Protein AF-A0A6G3XBZ2-F1 (afdb_monomer_lite)

Sequence (129 aa):
TPLLDAPSIDDPAKKVRDTLRPGIIEMGQFDGDPVWIMYYAYTVYGVWYSQTALEKLDATYPETWDDMLALCAKAKKKGIAGWTYPGKHPYYLPFSLYPFIAKIGGVEVLDAIDNLEPKAWEHPAVKAA

Foldseek 3Di:
DCQQQAADPVGRVDGNVVPDDPCQLVVQDDPPNDRNDGPPDDDDDDDDDDPVLCVVLVHDDDPDPVSLVVSQVSLVVVVHHSDDDDPVDPVNVVSVLVVQLCVVPNVVLVVCVVVVPPCSCVPVSNVVD

InterPro domains:
  IPR006059 Bacterial-type extracellular solute-binding protein [PF01547] (10-92)

Organism: NCBI:txid2706086

pLDDT: mean 92.49, std 4.77, range [71.38, 98.06]

Radius of gyration: 20.95 Å; chains: 1; bounding box: 51×32×52 Å

Structure (mmCIF, N/CA/C/O backbone):
data_AF-A0A6G3XBZ2-F1
#
_entry.id   AF-A0A6G3XBZ2-F1
#
loop_
_atom_site.group_PDB
_atom_site.id
_atom_site.type_symbol
_atom_site.label_atom_id
_atom_site.label_alt_id
_atom_site.label_comp_id
_atom_site.label_asym_id
_atom_site.label_entity_id
_atom_site.label_seq_id
_atom_site.pdbx_PDB_ins_code
_atom_site.Cartn_x
_atom_site.Cartn_y
_atom_site.Cartn_z
_atom_site.occupancy
_atom_site.B_iso_or_equiv
_atom_site.auth_seq_id
_atom_site.auth_comp_id
_atom_site.auth_asym_id
_atom_site.auth_atom_id
_atom_site.pdbx_PDB_model_num
ATOM 1 N N . THR A 1 1 ? 19.372 -4.675 -22.119 1.00 80.44 1 THR A N 1
ATOM 2 C CA . THR A 1 1 ? 20.055 -3.381 -22.360 1.00 80.44 1 THR A CA 1
ATOM 3 C C . THR A 1 1 ? 21.470 -3.500 -21.826 1.00 80.44 1 THR A C 1
ATOM 5 O O . THR A 1 1 ? 21.663 -4.318 -20.932 1.00 80.44 1 THR A O 1
ATOM 8 N N . PRO A 1 2 ? 22.457 -2.722 -22.311 1.00 89.00 2 PRO A N 1
ATOM 9 C CA . PRO A 1 2 ? 23.846 -2.850 -21.856 1.00 89.00 2 PRO A CA 1
ATOM 10 C C . PRO A 1 2 ? 24.008 -2.855 -20.328 1.00 89.00 2 PRO A C 1
ATOM 12 O O . PRO A 1 2 ? 24.775 -3.655 -19.811 1.00 89.00 2 PRO A O 1
ATOM 15 N N . LEU A 1 3 ? 23.225 -2.041 -19.607 1.00 89.44 3 LEU A N 1
ATOM 16 C CA . LEU A 1 3 ? 23.193 -2.034 -18.139 1.00 89.44 3 LEU A CA 1
ATOM 17 C C . LEU A 1 3 ? 22.681 -3.357 -17.546 1.00 89.44 3 LEU A C 1
ATOM 19 O O . LEU A 1 3 ? 23.335 -3.941 -16.692 1.00 89.44 3 LEU A O 1
ATOM 23 N N . LEU A 1 4 ? 21.517 -3.837 -17.992 1.00 92.38 4 LEU A N 1
ATOM 24 C CA . LEU A 1 4 ? 20.900 -5.059 -17.461 1.00 92.38 4 LEU A CA 1
ATOM 25 C C . LEU A 1 4 ? 21.694 -6.330 -17.786 1.00 92.38 4 LEU A C 1
ATOM 27 O O . LEU A 1 4 ? 21.559 -7.332 -17.088 1.00 92.38 4 LEU A O 1
ATOM 31 N N . ASP A 1 5 ? 22.474 -6.305 -18.865 1.00 94.25 5 ASP A N 1
ATOM 32 C CA . ASP A 1 5 ? 23.328 -7.412 -19.303 1.00 94.25 5 ASP A CA 1
ATOM 33 C C . ASP A 1 5 ? 24.754 -7.347 -18.743 1.00 94.25 5 ASP A C 1
ATOM 35 O O . ASP A 1 5 ? 25.511 -8.302 -18.924 1.00 94.25 5 ASP A O 1
ATOM 39 N N . ALA A 1 6 ? 25.117 -6.254 -18.065 1.00 95.56 6 ALA A N 1
ATOM 40 C CA . ALA A 1 6 ? 26.423 -6.099 -17.443 1.00 95.56 6 ALA A CA 1
ATOM 41 C C . ALA A 1 6 ? 26.595 -7.060 -16.251 1.00 95.56 6 ALA A C 1
ATOM 43 O O . ALA A 1 6 ? 25.606 -7.390 -15.587 1.00 95.56 6 ALA A O 1
ATOM 44 N N . PRO A 1 7 ? 27.835 -7.477 -15.943 1.00 97.31 7 PRO A N 1
ATOM 45 C CA . PRO A 1 7 ? 28.149 -8.168 -14.697 1.00 97.31 7 PRO A CA 1
ATOM 46 C C . PRO A 1 7 ? 27.740 -7.346 -13.468 1.00 97.31 7 PRO A C 1
ATOM 48 O O . PRO A 1 7 ? 27.901 -6.124 -13.454 1.00 97.31 7 PRO A O 1
ATOM 51 N N . SER A 1 8 ? 27.241 -8.011 -12.428 1.00 95.00 8 SER A N 1
ATOM 52 C CA . SER A 1 8 ? 27.027 -7.391 -11.120 1.00 95.00 8 SER A CA 1
ATOM 53 C C . SER A 1 8 ? 28.366 -7.048 -10.460 1.00 95.00 8 SER A C 1
ATOM 55 O O . SER A 1 8 ? 29.369 -7.734 -10.666 1.00 95.00 8 SER A O 1
ATOM 57 N N . ILE A 1 9 ? 28.379 -5.987 -9.649 1.00 93.50 9 ILE A N 1
ATOM 58 C CA . ILE A 1 9 ? 29.579 -5.533 -8.933 1.00 93.50 9 ILE A CA 1
ATOM 59 C C . ILE A 1 9 ? 30.006 -6.513 -7.830 1.00 93.50 9 ILE A C 1
ATOM 61 O O . ILE A 1 9 ? 31.200 -6.737 -7.650 1.00 93.50 9 ILE A O 1
ATOM 65 N N . ASP A 1 10 ? 29.040 -7.119 -7.132 1.00 93.56 10 ASP A N 1
ATOM 66 C CA . ASP A 1 10 ? 29.297 -8.015 -5.996 1.00 93.56 10 ASP A CA 1
ATOM 67 C C . ASP A 1 10 ? 29.606 -9.454 -6.442 1.00 93.56 10 ASP A C 1
ATOM 69 O O . ASP A 1 10 ? 30.346 -10.175 -5.775 1.00 93.56 10 ASP A O 1
ATOM 73 N N . ASP A 1 11 ? 29.043 -9.875 -7.579 1.00 95.75 11 ASP A N 1
ATOM 74 C CA . ASP A 1 11 ? 29.245 -11.198 -8.179 1.00 95.75 11 ASP A CA 1
ATOM 75 C C . ASP A 1 11 ? 29.323 -11.070 -9.712 1.00 95.75 11 ASP A C 1
ATOM 77 O O . ASP A 1 11 ? 28.290 -11.108 -10.391 1.00 95.75 11 ASP A O 1
ATOM 81 N N . PRO A 1 12 ? 30.537 -10.935 -10.284 1.00 95.62 12 PRO A N 1
ATOM 82 C CA . PRO A 1 12 ? 30.723 -10.761 -11.724 1.00 95.62 12 PRO A CA 1
ATOM 83 C C . PRO A 1 12 ? 30.265 -11.947 -12.586 1.00 95.62 12 PRO A C 1
ATOM 85 O O . PRO A 1 12 ? 30.219 -11.821 -13.809 1.00 95.62 12 PRO A O 1
ATOM 88 N N . ALA A 1 13 ? 29.939 -13.102 -11.989 1.00 97.00 13 ALA A N 1
ATOM 89 C CA . ALA A 1 13 ? 29.370 -14.236 -12.718 1.00 97.00 13 ALA A CA 1
ATOM 90 C C . ALA A 1 13 ? 27.860 -14.081 -12.977 1.00 97.00 13 ALA A C 1
ATOM 92 O O . ALA A 1 13 ? 27.302 -14.819 -13.791 1.00 97.00 13 ALA A O 1
ATOM 93 N N . LYS A 1 14 ? 27.193 -13.127 -12.313 1.00 97.38 14 LYS A N 1
ATOM 94 C CA . LYS A 1 14 ? 25.771 -12.814 -12.503 1.00 97.38 14 LYS A CA 1
ATOM 95 C C . LYS A 1 14 ? 25.599 -11.518 -13.272 1.00 97.38 14 LYS A C 1
ATOM 97 O O . LYS A 1 14 ? 26.386 -10.588 -13.113 1.00 97.38 14 LYS A O 1
ATOM 102 N N . LYS A 1 15 ? 24.533 -11.420 -14.066 1.00 96.69 15 LYS A N 1
ATOM 103 C CA . LYS A 1 15 ? 24.148 -10.150 -14.687 1.00 96.69 15 LYS A CA 1
ATOM 104 C C . LYS A 1 15 ? 23.341 -9.309 -13.707 1.00 96.69 15 LYS A C 1
ATOM 106 O O . LYS A 1 15 ? 22.644 -9.857 -12.857 1.00 96.69 15 LYS A O 1
ATOM 111 N N . VAL A 1 16 ? 23.349 -7.988 -13.886 1.00 94.31 16 VAL A N 1
ATOM 112 C CA . VAL A 1 16 ? 22.526 -7.057 -13.091 1.00 94.31 16 VAL A CA 1
ATOM 113 C C . VAL A 1 16 ? 21.056 -7.481 -13.072 1.00 94.31 16 VAL A C 1
ATOM 115 O O . VAL A 1 16 ? 20.443 -7.504 -12.012 1.00 94.31 16 VAL A O 1
ATOM 118 N N . ARG A 1 17 ? 20.480 -7.880 -14.214 1.00 93.00 17 ARG A N 1
ATOM 119 C CA . ARG A 1 17 ? 19.074 -8.322 -14.276 1.00 93.00 17 ARG A CA 1
ATOM 120 C C . ARG A 1 17 ? 18.748 -9.508 -13.363 1.00 93.00 17 ARG A C 1
ATOM 122 O O . ARG A 1 17 ? 17.638 -9.577 -12.849 1.00 93.00 17 ARG A O 1
ATOM 129 N N . ASP A 1 18 ? 19.706 -10.406 -13.143 1.00 94.12 18 ASP A N 1
ATOM 130 C CA . ASP A 1 18 ? 19.503 -11.640 -12.376 1.00 94.12 18 ASP A CA 1
ATOM 131 C C . ASP A 1 18 ? 19.551 -11.382 -10.862 1.00 94.12 18 ASP A C 1
ATOM 133 O O . ASP A 1 18 ? 19.211 -12.255 -10.063 1.00 94.12 18 ASP A O 1
ATOM 137 N N . THR A 1 19 ? 19.990 -10.188 -10.449 1.00 92.81 19 THR A N 1
ATOM 138 C CA . THR A 1 19 ? 20.047 -9.782 -9.041 1.00 92.81 19 THR A CA 1
ATOM 139 C C . THR A 1 19 ? 18.828 -8.971 -8.605 1.00 92.81 19 THR A C 1
ATOM 141 O O . THR A 1 19 ? 18.693 -8.664 -7.422 1.00 92.81 19 THR A O 1
ATOM 144 N N . LEU A 1 20 ? 17.953 -8.583 -9.538 1.00 90.62 20 LEU A N 1
ATOM 145 C CA . LEU A 1 20 ? 16.778 -7.764 -9.247 1.00 90.62 20 LEU A CA 1
ATOM 146 C C . LEU A 1 20 ? 15.611 -8.626 -8.761 1.00 90.62 20 LEU A C 1
ATOM 148 O O . LEU A 1 20 ? 15.482 -9.801 -9.102 1.00 90.62 20 LEU A O 1
ATOM 152 N N . ARG A 1 21 ? 14.721 -8.023 -7.965 1.00 90.38 21 ARG A N 1
ATOM 153 C CA . ARG A 1 21 ? 13.454 -8.676 -7.612 1.00 90.38 21 ARG A CA 1
ATOM 154 C C . ARG A 1 21 ? 12.583 -8.816 -8.872 1.00 90.38 21 ARG A C 1
ATOM 156 O O . ARG A 1 21 ? 12.639 -7.932 -9.730 1.00 90.38 21 ARG A O 1
ATOM 163 N N . PRO A 1 22 ? 11.751 -9.870 -8.966 1.00 89.75 22 PRO A N 1
ATOM 164 C CA . PRO A 1 22 ? 10.799 -10.010 -10.067 1.00 89.75 22 PRO A CA 1
ATOM 165 C C . PRO A 1 22 ? 9.934 -8.753 -10.234 1.00 89.75 22 PRO A C 1
ATOM 167 O O . PRO A 1 22 ? 9.504 -8.174 -9.233 1.00 89.75 22 PRO A O 1
ATOM 170 N N . GLY A 1 23 ? 9.689 -8.335 -11.477 1.00 88.75 23 GLY A N 1
ATOM 171 C CA . GLY A 1 23 ? 8.856 -7.174 -11.804 1.00 88.75 23 GLY A CA 1
ATOM 172 C C . GLY A 1 23 ? 9.601 -5.836 -11.877 1.00 88.75 23 GLY A C 1
ATOM 173 O O . GLY A 1 23 ? 9.062 -4.877 -12.417 1.00 88.75 23 GLY A O 1
ATOM 174 N N . ILE A 1 24 ? 10.828 -5.718 -11.348 1.00 91.06 24 ILE A N 1
ATOM 175 C CA . ILE A 1 24 ? 11.545 -4.424 -11.316 1.00 91.06 24 ILE A CA 1
ATOM 176 C C . ILE A 1 24 ? 11.886 -3.914 -12.719 1.00 91.06 24 ILE A C 1
ATOM 178 O O . ILE A 1 24 ? 11.854 -2.707 -12.955 1.00 91.06 24 ILE A O 1
ATOM 182 N N . ILE A 1 25 ? 12.226 -4.821 -13.637 1.00 92.44 25 ILE A N 1
ATOM 183 C CA . ILE A 1 25 ? 12.565 -4.462 -15.016 1.00 92.44 25 ILE A CA 1
ATOM 184 C C . ILE A 1 25 ? 11.311 -3.963 -15.723 1.00 92.44 25 ILE A C 1
ATOM 186 O O . ILE A 1 25 ? 11.336 -2.882 -16.300 1.00 92.44 25 ILE A O 1
ATOM 190 N N . GLU A 1 26 ? 10.225 -4.721 -15.609 1.00 92.00 26 GLU A N 1
ATOM 191 C CA . GLU A 1 26 ? 8.929 -4.463 -16.226 1.00 92.00 26 GLU A CA 1
ATOM 192 C C . GLU A 1 26 ? 8.339 -3.130 -15.752 1.00 92.00 26 GLU A C 1
ATOM 194 O O . GLU A 1 26 ? 7.877 -2.336 -16.561 1.00 92.00 26 GLU A O 1
ATOM 199 N N . MET A 1 27 ? 8.446 -2.817 -14.457 1.00 91.19 27 MET A N 1
ATOM 200 C CA . MET A 1 27 ? 8.004 -1.527 -13.908 1.00 91.19 27 MET A CA 1
ATOM 201 C C . MET A 1 27 ? 8.761 -0.330 -14.497 1.00 91.19 27 MET A C 1
ATOM 203 O O . MET A 1 27 ? 8.232 0.776 -14.546 1.00 91.19 27 MET A O 1
ATOM 207 N N . GLY A 1 28 ? 10.019 -0.528 -14.896 1.00 92.19 28 GLY A N 1
ATOM 208 C CA . GLY A 1 28 ? 10.866 0.504 -15.488 1.00 92.19 28 GLY A CA 1
ATOM 209 C C . GLY A 1 28 ? 10.714 0.662 -16.999 1.00 92.19 28 GLY A C 1
ATOM 210 O O . GLY A 1 28 ? 11.378 1.537 -17.568 1.00 92.19 28 GLY A O 1
ATOM 211 N N . GLN A 1 29 ? 9.910 -0.188 -17.643 1.00 93.00 29 GLN A N 1
ATOM 212 C CA . GLN A 1 29 ? 9.693 -0.187 -19.085 1.00 93.00 29 GLN A CA 1
ATOM 213 C C . GLN A 1 29 ? 8.609 0.812 -19.481 1.00 93.00 29 GLN A C 1
ATOM 215 O O . GLN A 1 29 ? 7.494 0.779 -18.971 1.00 93.00 29 GLN A O 1
ATOM 220 N N . PHE A 1 30 ? 8.944 1.690 -20.425 1.00 91.19 30 PHE A N 1
ATOM 221 C CA . PHE A 1 30 ? 8.001 2.642 -21.012 1.00 91.19 30 PHE A CA 1
ATOM 222 C C . PHE A 1 30 ? 8.211 2.677 -22.527 1.00 91.19 30 PHE A C 1
ATOM 224 O O . PHE A 1 30 ? 9.351 2.638 -22.998 1.00 91.19 30 PHE A O 1
ATOM 231 N N . ASP A 1 31 ? 7.110 2.747 -23.279 1.00 89.81 31 ASP A N 1
ATOM 232 C CA . ASP A 1 31 ? 7.090 2.694 -24.748 1.00 89.81 31 ASP A CA 1
ATOM 233 C C . ASP A 1 31 ? 7.718 1.410 -25.338 1.00 89.81 31 ASP A C 1
ATOM 235 O O . ASP A 1 31 ? 8.436 1.438 -26.340 1.00 89.81 31 ASP A O 1
ATOM 239 N N . GLY A 1 32 ? 7.425 0.261 -24.716 1.00 89.69 32 GLY A N 1
ATOM 240 C CA . GLY A 1 32 ? 7.886 -1.067 -25.133 1.00 89.69 32 GLY A CA 1
ATOM 241 C C . GLY A 1 32 ? 9.022 -1.600 -24.258 1.00 89.69 32 GLY A C 1
ATOM 242 O O . GLY A 1 32 ? 9.022 -1.421 -23.047 1.00 89.69 32 GLY A O 1
ATOM 243 N N . ASP A 1 33 ? 9.997 -2.267 -24.873 1.00 88.94 33 ASP A N 1
ATOM 244 C CA . ASP A 1 33 ? 11.091 -2.943 -24.161 1.00 88.94 33 ASP A CA 1
ATOM 245 C C . ASP A 1 33 ? 12.126 -2.048 -23.436 1.00 88.94 33 ASP A C 1
ATOM 247 O O . ASP A 1 33 ? 12.788 -2.558 -22.518 1.00 88.94 33 ASP A O 1
ATOM 251 N N . PRO A 1 34 ? 12.374 -0.773 -23.817 1.00 90.62 34 PRO A N 1
ATOM 252 C CA . PRO A 1 34 ? 13.390 0.039 -23.153 1.00 90.62 34 PRO A CA 1
ATOM 253 C C . PRO A 1 34 ? 13.082 0.304 -21.675 1.00 90.62 34 PRO A C 1
ATOM 255 O O . PRO A 1 34 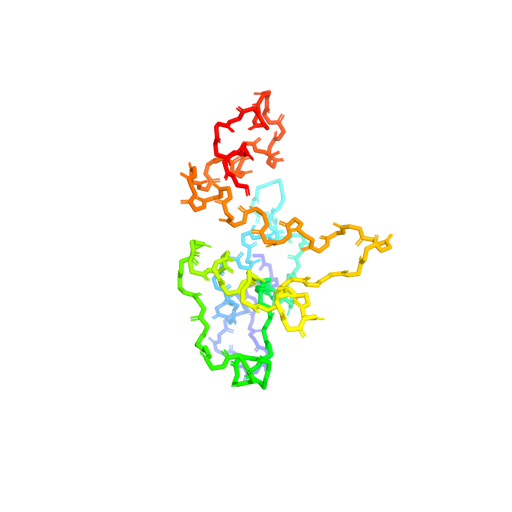? 12.009 0.780 -21.319 1.00 90.62 34 PRO A O 1
ATOM 258 N N . VAL A 1 35 ? 14.074 0.060 -20.814 1.00 92.31 35 VAL A N 1
ATOM 259 C CA . VAL A 1 35 ? 14.015 0.397 -19.384 1.00 92.31 35 VAL A CA 1
ATOM 260 C C . VAL A 1 35 ? 14.565 1.800 -19.175 1.00 92.31 35 VAL A C 1
ATOM 262 O O . VAL A 1 35 ? 15.767 2.020 -19.337 1.00 92.31 35 VAL A O 1
ATOM 265 N N . TRP A 1 36 ? 13.698 2.731 -18.789 1.00 92.38 36 TRP A N 1
ATOM 266 C CA . TRP A 1 36 ? 14.049 4.135 -18.558 1.00 92.38 36 TRP A CA 1
ATOM 267 C C . TRP A 1 36 ? 14.263 4.465 -17.083 1.00 92.38 36 TRP A C 1
ATOM 269 O O . TRP A 1 36 ? 14.980 5.412 -16.761 1.00 92.38 36 TRP A O 1
ATOM 279 N N . ILE A 1 37 ? 13.660 3.681 -16.186 1.00 91.19 37 ILE A N 1
ATOM 280 C CA . ILE A 1 37 ? 13.700 3.911 -14.741 1.00 91.19 37 ILE A CA 1
ATOM 281 C C . ILE A 1 37 ? 14.196 2.650 -14.038 1.00 91.19 37 ILE A C 1
ATOM 283 O O . ILE A 1 37 ? 13.675 1.561 -14.250 1.00 91.19 37 ILE A O 1
ATOM 287 N N . MET A 1 38 ? 15.196 2.802 -13.167 1.00 89.00 38 MET A N 1
ATOM 288 C CA . MET A 1 38 ? 15.656 1.730 -12.283 1.00 89.00 38 MET A CA 1
ATOM 289 C C . MET A 1 38 ? 15.070 1.931 -10.885 1.00 89.00 38 MET A C 1
ATOM 291 O O . MET A 1 38 ? 15.534 2.780 -10.119 1.00 89.00 38 MET A O 1
ATOM 295 N N . TYR A 1 39 ? 14.061 1.136 -10.537 1.00 87.00 39 TYR A N 1
ATOM 296 C CA . TYR A 1 39 ? 13.473 1.150 -9.200 1.00 87.00 39 TYR A CA 1
ATOM 297 C C . TYR A 1 39 ? 14.396 0.437 -8.209 1.00 87.00 39 TYR A C 1
ATOM 299 O O . TYR A 1 39 ? 14.442 -0.787 -8.13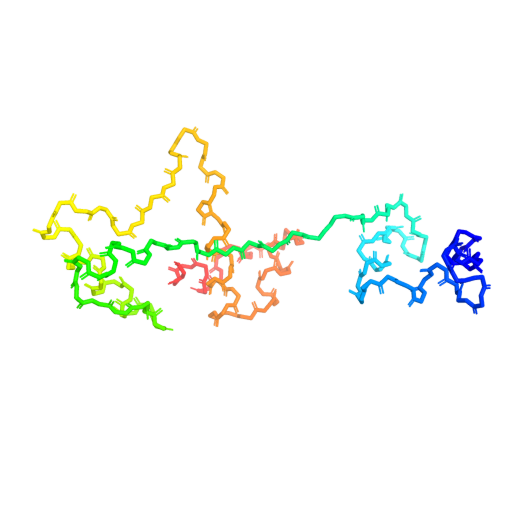5 1.00 87.00 39 TYR A O 1
ATOM 307 N N . TYR A 1 40 ? 15.142 1.221 -7.433 1.00 83.50 40 TYR A N 1
ATOM 308 C CA . TYR A 1 40 ? 16.059 0.714 -6.405 1.00 83.50 40 TYR A CA 1
ATOM 309 C C . TYR A 1 40 ? 15.402 0.577 -5.021 1.00 83.50 40 TYR A C 1
ATOM 311 O O . TYR A 1 40 ? 15.966 -0.045 -4.123 1.00 83.50 40 TYR A O 1
ATOM 319 N N . ALA A 1 41 ? 14.214 1.160 -4.839 1.00 87.75 41 ALA A N 1
ATOM 320 C CA . ALA A 1 41 ? 13.418 1.061 -3.624 1.00 87.75 41 ALA A CA 1
ATOM 321 C C . ALA A 1 41 ? 12.117 0.305 -3.907 1.00 87.75 41 ALA A C 1
ATOM 323 O O . ALA A 1 41 ? 11.455 0.545 -4.916 1.00 87.75 41 ALA A O 1
ATOM 324 N N . TYR A 1 42 ? 11.746 -0.582 -2.986 1.00 84.00 42 TYR A N 1
ATOM 325 C CA . TYR A 1 42 ? 10.500 -1.337 -3.033 1.00 84.00 42 TYR A CA 1
ATOM 326 C C . TYR A 1 42 ? 9.674 -1.023 -1.787 1.00 84.00 42 TYR A C 1
ATOM 328 O O . TYR A 1 42 ? 10.087 -1.342 -0.671 1.00 84.00 42 TYR A O 1
ATOM 336 N N . THR A 1 43 ? 8.511 -0.406 -1.984 1.00 86.25 43 THR A N 1
ATOM 337 C CA . THR A 1 43 ? 7.623 0.028 -0.901 1.00 86.25 43 THR A CA 1
ATOM 338 C C . THR A 1 43 ? 6.370 -0.833 -0.887 1.00 86.25 43 THR A C 1
ATOM 340 O O . THR A 1 43 ? 5.699 -0.971 -1.905 1.00 86.25 43 THR A O 1
ATOM 343 N N . VAL A 1 44 ? 6.032 -1.373 0.284 1.00 84.94 44 VAL A N 1
ATOM 344 C CA . VAL A 1 44 ? 4.749 -2.040 0.534 1.00 84.94 44 VAL A CA 1
ATOM 345 C C . VAL A 1 44 ? 3.940 -1.168 1.477 1.00 84.94 44 VAL A C 1
ATOM 347 O O . VAL A 1 44 ? 4.437 -0.759 2.529 1.00 84.94 44 VAL A O 1
ATOM 350 N N . TYR A 1 45 ? 2.696 -0.892 1.104 1.00 85.06 45 TYR A N 1
ATOM 351 C CA . TYR A 1 45 ? 1.742 -0.209 1.968 1.00 85.06 45 TYR A CA 1
ATOM 352 C C . TYR A 1 45 ? 0.915 -1.229 2.746 1.00 85.06 45 TYR A C 1
ATOM 354 O O . TYR A 1 45 ? 0.572 -2.294 2.238 1.00 85.06 45 TYR A O 1
ATOM 362 N N . GLY A 1 46 ? 0.596 -0.899 3.993 1.00 84.56 46 GLY A N 1
ATOM 363 C CA . GLY A 1 46 ? -0.189 -1.756 4.867 1.00 84.56 46 GLY A CA 1
ATOM 364 C C . GLY A 1 46 ? -0.729 -0.995 6.068 1.00 84.56 46 GLY A C 1
ATOM 365 O O . GLY A 1 46 ? -0.370 0.161 6.314 1.00 84.56 46 GLY A O 1
ATOM 366 N N . VAL A 1 47 ? -1.603 -1.663 6.816 1.00 87.56 47 VAL A N 1
ATOM 367 C CA . VAL A 1 47 ? -2.200 -1.121 8.037 1.00 87.56 47 VAL A CA 1
ATOM 368 C C . VAL A 1 47 ? -1.280 -1.427 9.211 1.00 87.56 47 VAL A C 1
ATOM 370 O O . VAL A 1 47 ? -1.084 -2.584 9.579 1.00 87.56 47 VAL A O 1
ATOM 373 N N . TRP A 1 48 ? -0.731 -0.381 9.819 1.00 90.44 48 TRP A N 1
ATOM 374 C CA . TRP A 1 48 ? 0.034 -0.499 11.056 1.00 90.44 48 TRP A CA 1
ATOM 375 C C . TRP A 1 48 ? -0.907 -0.519 12.260 1.00 90.44 48 TRP A C 1
ATOM 377 O O . TRP A 1 48 ? -1.892 0.217 12.296 1.00 90.44 48 TRP A O 1
ATOM 387 N N . TYR A 1 49 ? -0.591 -1.332 13.268 1.00 93.62 49 TYR A N 1
ATOM 388 C CA . TYR A 1 49 ? -1.376 -1.421 14.499 1.00 93.62 49 TYR A CA 1
ATOM 389 C C . TYR A 1 49 ? -0.486 -1.345 15.743 1.00 93.62 49 TYR A C 1
ATOM 391 O O . TYR A 1 49 ? 0.709 -1.631 15.702 1.00 93.62 49 TYR A O 1
ATOM 399 N N . SER A 1 50 ? -1.080 -0.952 16.873 1.00 95.75 50 SER A N 1
ATOM 400 C CA . SER A 1 50 ? -0.405 -0.930 18.172 1.00 95.75 50 SER A CA 1
ATOM 401 C C . SER A 1 50 ? -0.773 -2.176 18.970 1.00 95.75 50 SER A C 1
ATOM 403 O O . SER A 1 50 ? -1.901 -2.294 19.449 1.00 95.75 50 SER A O 1
ATOM 405 N N . GLN A 1 51 ? 0.190 -3.078 19.163 1.00 96.94 51 GLN A N 1
ATOM 406 C CA . GLN A 1 51 ? 0.000 -4.273 19.988 1.00 96.94 51 GLN A CA 1
ATOM 407 C C . GLN A 1 51 ? -0.427 -3.914 21.423 1.00 96.94 51 GLN A C 1
ATOM 409 O O . GLN A 1 51 ? -1.403 -4.455 21.932 1.00 96.94 51 GLN A O 1
ATOM 414 N N . THR A 1 52 ? 0.193 -2.901 22.031 1.00 96.31 52 THR A N 1
ATOM 415 C CA . THR A 1 52 ? -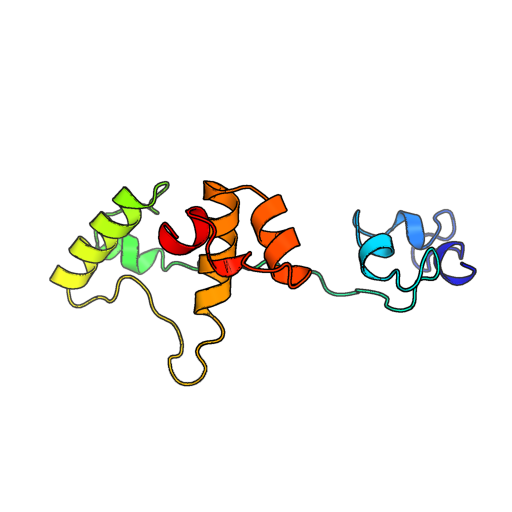0.198 -2.407 23.362 1.00 96.31 52 THR A CA 1
ATOM 416 C C . THR A 1 52 ? -1.639 -1.885 23.413 1.00 96.31 52 THR A C 1
ATOM 418 O O . THR A 1 52 ? -2.305 -1.996 24.443 1.00 96.31 52 THR A O 1
ATOM 421 N N . ALA A 1 53 ? -2.149 -1.280 22.333 1.00 95.44 53 ALA A N 1
ATOM 422 C CA . ALA A 1 53 ? -3.545 -0.842 22.285 1.00 95.44 53 ALA A CA 1
ATOM 423 C C . ALA A 1 53 ? -4.509 -2.035 22.229 1.00 95.44 53 ALA A C 1
ATOM 425 O O . ALA A 1 53 ? -5.530 -2.015 22.917 1.00 95.44 53 ALA A O 1
ATOM 426 N N . LEU A 1 54 ? -4.164 -3.077 21.465 1.00 97.00 54 LEU A N 1
ATOM 427 C CA . LEU A 1 54 ? -4.931 -4.323 21.401 1.00 97.00 54 LEU A CA 1
ATOM 428 C C . LEU A 1 54 ? -4.968 -5.035 22.760 1.00 97.00 54 LEU A C 1
ATOM 430 O O . LEU A 1 54 ? -6.045 -5.396 23.225 1.00 97.00 54 LEU A O 1
ATOM 434 N N . GLU A 1 55 ? -3.834 -5.121 23.458 1.00 96.06 55 GLU A N 1
ATOM 435 C CA . GLU A 1 55 ? -3.744 -5.689 24.812 1.00 96.06 55 GLU A CA 1
ATOM 436 C C . GLU A 1 55 ? -4.627 -4.930 25.816 1.00 96.06 55 GLU A C 1
ATOM 438 O O . GLU A 1 55 ? -5.405 -5.533 26.552 1.00 96.06 55 GLU A O 1
ATOM 443 N N . LYS A 1 56 ? -4.606 -3.588 25.803 1.00 94.56 56 LYS A N 1
ATOM 444 C CA . LYS A 1 56 ? -5.504 -2.753 26.636 1.00 94.56 56 LYS A CA 1
ATOM 445 C C . LYS A 1 56 ? -6.983 -2.952 26.307 1.00 94.56 56 LYS A C 1
ATOM 447 O O . LYS A 1 56 ? -7.865 -2.646 27.123 1.00 94.56 56 LYS A O 1
ATOM 452 N N . LEU A 1 57 ? -7.272 -3.396 25.091 1.00 96.00 57 LEU A N 1
ATOM 453 C CA . LEU A 1 57 ? -8.608 -3.727 24.636 1.00 96.00 57 LEU A CA 1
ATOM 454 C C . LEU A 1 57 ? -8.951 -5.193 24.860 1.00 96.00 57 LEU A C 1
ATOM 456 O O . LEU A 1 57 ? -10.111 -5.506 24.636 1.00 96.00 57 LEU A O 1
ATOM 460 N N . ASP A 1 58 ? -8.042 -6.041 25.345 1.00 95.94 58 ASP A N 1
ATOM 461 C CA . ASP A 1 58 ? -8.236 -7.493 25.424 1.00 95.94 58 ASP A CA 1
ATOM 462 C C . ASP A 1 58 ? -8.727 -8.039 24.071 1.00 95.94 58 ASP A C 1
ATOM 464 O O . ASP A 1 58 ? -9.873 -8.469 23.913 1.00 95.94 58 ASP A O 1
ATOM 468 N N . ALA A 1 59 ? -7.922 -7.814 23.032 1.00 96.44 59 ALA A N 1
ATOM 469 C CA . ALA A 1 59 ? -8.231 -8.161 21.651 1.00 96.44 59 ALA A CA 1
ATOM 470 C C . ALA A 1 59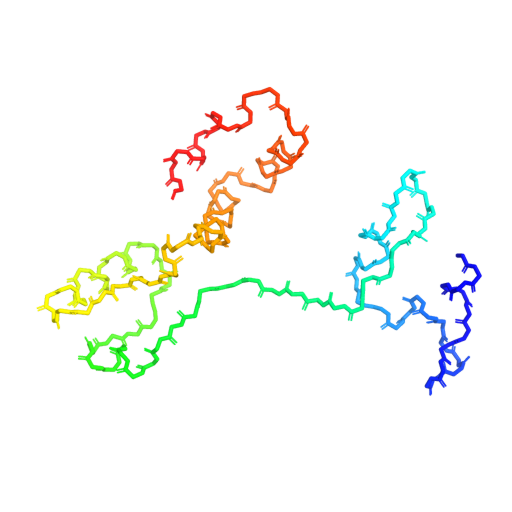 ? -6.968 -8.605 20.901 1.00 96.44 59 ALA A C 1
ATOM 472 O O . ALA A 1 59 ? -5.855 -8.219 21.253 1.00 96.44 59 ALA A O 1
ATOM 473 N N . THR A 1 60 ? -7.156 -9.377 19.836 1.00 96.44 60 THR A N 1
ATOM 474 C CA . THR A 1 60 ? -6.122 -9.701 18.845 1.00 96.44 60 THR A CA 1
ATOM 475 C C . THR A 1 60 ? -6.306 -8.843 17.595 1.00 96.44 60 THR A C 1
ATOM 477 O O . THR A 1 60 ? -7.299 -8.122 17.461 1.00 96.44 60 THR A O 1
ATOM 480 N N . TYR A 1 61 ? -5.336 -8.887 16.679 1.00 95.25 61 TYR A N 1
ATOM 481 C CA . TYR A 1 61 ? -5.495 -8.228 15.386 1.00 95.25 61 TYR A CA 1
ATOM 482 C C . TYR A 1 61 ? -6.670 -8.869 14.619 1.00 95.25 61 TYR A C 1
ATOM 484 O O . TYR A 1 61 ? -6.745 -10.098 14.576 1.00 95.25 61 TYR A O 1
ATOM 492 N N . PRO A 1 62 ? -7.599 -8.076 14.059 1.00 95.25 62 PRO A N 1
ATOM 493 C CA . PRO A 1 62 ? -8.760 -8.598 13.349 1.00 95.25 62 PRO A CA 1
ATOM 494 C C . PRO A 1 62 ? -8.368 -9.125 11.964 1.00 95.25 62 PRO A C 1
ATOM 496 O O . PRO A 1 62 ? -7.648 -8.459 11.221 1.00 95.25 62 PRO A O 1
ATOM 499 N N . GLU A 1 63 ? -8.879 -10.298 11.593 1.00 93.00 63 GLU A N 1
ATOM 500 C CA . GLU A 1 63 ? -8.584 -10.934 10.297 1.00 93.00 63 GLU A CA 1
ATOM 501 C C . GLU A 1 63 ? -9.647 -10.633 9.229 1.00 93.00 63 GLU A C 1
ATOM 503 O O . GLU A 1 63 ? -9.414 -10.809 8.029 1.00 93.00 63 GLU A O 1
ATOM 508 N N . THR A 1 64 ? -10.808 -10.129 9.654 1.00 92.06 64 THR A N 1
ATOM 509 C CA . THR A 1 64 ? -11.920 -9.744 8.782 1.00 92.06 64 THR A CA 1
ATOM 510 C C . THR A 1 64 ? -12.313 -8.281 8.980 1.00 92.06 64 THR A C 1
ATOM 512 O O . THR A 1 64 ? -11.954 -7.637 9.970 1.00 92.06 64 THR A O 1
ATOM 515 N N . TRP A 1 65 ? -13.062 -7.733 8.020 1.00 90.12 65 TRP A N 1
ATOM 516 C CA . TRP A 1 65 ? -13.560 -6.362 8.125 1.00 90.12 65 TRP A CA 1
ATOM 517 C C . TRP A 1 65 ? -14.597 -6.208 9.242 1.00 90.12 65 TRP A C 1
ATOM 519 O O . TRP A 1 65 ? -14.544 -5.236 9.992 1.00 90.12 65 TRP A O 1
ATOM 529 N N . ASP A 1 66 ? -15.474 -7.195 9.422 1.00 94.12 66 ASP A N 1
ATOM 530 C CA . ASP A 1 66 ? -16.463 -7.184 10.503 1.00 94.12 66 ASP A CA 1
ATOM 531 C C . ASP A 1 66 ? -15.786 -7.204 11.882 1.00 94.12 66 ASP A C 1
ATOM 533 O O . ASP A 1 66 ? -16.152 -6.421 12.764 1.00 94.12 66 ASP A O 1
ATOM 537 N N . ASP A 1 67 ? -14.727 -8.005 12.046 1.00 96.12 67 ASP A N 1
ATOM 538 C CA . ASP A 1 67 ? -13.920 -8.014 13.273 1.00 96.12 67 ASP A CA 1
ATOM 539 C C . ASP A 1 67 ? -13.214 -6.672 13.493 1.00 96.12 67 ASP A C 1
ATOM 541 O O . ASP A 1 67 ? -13.146 -6.174 14.621 1.00 96.12 67 ASP A O 1
ATOM 545 N N . MET A 1 68 ? -12.725 -6.042 12.419 1.00 94.81 68 MET A N 1
ATOM 546 C CA . MET A 1 68 ? -12.121 -4.710 12.479 1.00 94.81 68 MET A CA 1
ATOM 547 C C . MET A 1 68 ? -13.138 -3.661 12.946 1.00 94.81 68 MET A C 1
ATOM 549 O O . MET A 1 68 ? -12.826 -2.844 13.818 1.00 94.81 68 MET A O 1
ATOM 553 N N . LEU A 1 69 ? -14.370 -3.693 12.433 1.00 95.19 69 LEU A N 1
ATOM 554 C CA .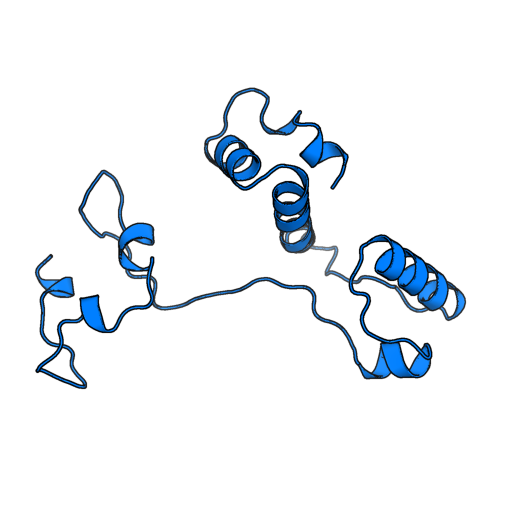 LEU A 1 69 ? -15.445 -2.795 12.863 1.00 95.19 69 LEU A CA 1
ATOM 555 C C . LEU A 1 69 ? -15.844 -3.041 14.326 1.00 95.19 69 LEU A C 1
ATOM 557 O O . LEU A 1 69 ? -16.002 -2.083 15.093 1.00 95.19 69 LEU A O 1
ATOM 561 N N . ALA A 1 70 ? -15.945 -4.304 14.747 1.00 97.31 70 ALA A N 1
ATOM 562 C CA . ALA A 1 70 ? -16.224 -4.670 16.134 1.00 97.31 70 ALA A CA 1
ATOM 563 C C . ALA A 1 70 ? -15.121 -4.177 17.087 1.00 97.31 70 ALA A C 1
ATOM 565 O O . ALA A 1 70 ? -15.412 -3.590 18.139 1.00 97.31 70 ALA A O 1
ATOM 566 N N . LEU A 1 71 ? -13.853 -4.332 16.697 1.00 97.50 71 LEU A N 1
ATOM 567 C CA . LEU A 1 71 ? -12.708 -3.806 17.432 1.00 97.50 71 LEU A CA 1
ATOM 568 C C . LEU A 1 71 ? -12.750 -2.275 17.523 1.00 97.50 71 LEU A C 1
ATOM 570 O O . LEU A 1 71 ? -12.565 -1.723 18.609 1.00 97.50 71 LEU A O 1
ATOM 574 N N . CYS A 1 72 ? -13.061 -1.577 16.427 1.00 96.88 72 CYS A N 1
ATOM 575 C CA . CYS A 1 72 ? -13.212 -0.120 16.419 1.00 96.88 72 CYS A CA 1
ATOM 576 C C . CYS A 1 72 ? -14.327 0.344 17.369 1.00 96.88 72 CYS A C 1
ATOM 578 O O . CYS A 1 72 ? -14.158 1.320 18.106 1.00 96.88 72 CYS A O 1
ATOM 580 N N . ALA A 1 73 ? -15.453 -0.374 17.413 1.00 97.44 73 ALA A N 1
ATOM 581 C CA . ALA A 1 73 ? -16.538 -0.096 18.349 1.00 97.44 73 ALA A CA 1
ATOM 582 C C . ALA A 1 73 ? -16.103 -0.306 19.813 1.00 97.44 73 ALA A C 1
ATOM 584 O O . ALA A 1 73 ? -16.441 0.505 20.681 1.00 97.44 73 ALA A O 1
ATOM 585 N N . LYS A 1 74 ? -15.318 -1.359 20.095 1.00 96.62 74 LYS A N 1
ATOM 586 C CA . LYS A 1 74 ? -14.720 -1.619 21.419 1.00 96.62 74 LYS A CA 1
ATOM 587 C C . LYS A 1 74 ? -13.744 -0.509 21.820 1.00 96.62 74 LYS A C 1
ATOM 589 O O . LYS A 1 74 ? -13.833 -0.001 22.937 1.00 96.62 74 LYS A O 1
ATOM 594 N N . ALA A 1 75 ? -12.870 -0.093 20.903 1.00 97.44 75 ALA A N 1
ATOM 595 C CA . ALA A 1 75 ? -11.906 0.987 21.099 1.00 97.44 75 ALA A CA 1
ATOM 596 C C . ALA A 1 75 ? -12.601 2.315 21.429 1.00 97.44 75 ALA A C 1
ATOM 598 O O . ALA A 1 75 ? -12.268 2.963 22.425 1.00 97.44 75 ALA A O 1
ATOM 599 N N . LYS A 1 76 ? -13.651 2.661 20.671 1.00 97.19 76 LYS A N 1
ATOM 600 C CA . LYS A 1 76 ? -14.427 3.892 20.866 1.00 97.19 76 LYS A CA 1
ATOM 601 C C . LYS A 1 76 ? -15.047 3.984 22.262 1.00 97.19 76 LYS A C 1
ATOM 603 O O . LYS A 1 76 ? -15.022 5.056 22.860 1.00 97.19 76 LYS A O 1
ATOM 608 N N . LYS A 1 77 ? -15.540 2.871 22.823 1.00 96.50 77 LYS A N 1
ATOM 609 C CA . LYS A 1 77 ? -16.071 2.819 24.204 1.00 96.50 77 LYS A CA 1
ATOM 610 C C . LYS A 1 77 ? -15.019 3.157 25.269 1.00 96.50 77 LYS A C 1
ATOM 612 O O . LYS A 1 77 ? -15.387 3.563 26.364 1.00 96.50 77 LYS A O 1
ATOM 617 N N . LYS A 1 78 ? -13.728 3.010 24.952 1.00 95.56 78 LYS A N 1
ATOM 618 C CA . LYS A 1 78 ? -12.598 3.380 25.819 1.00 95.56 78 LYS A CA 1
ATOM 619 C C . LYS A 1 78 ? -11.943 4.714 25.428 1.00 95.56 78 LYS A C 1
ATOM 621 O O . LYS A 1 78 ? -10.859 5.014 25.916 1.00 95.56 78 LYS A O 1
ATOM 626 N N . GLY A 1 79 ? -12.560 5.501 24.541 1.00 95.19 79 GLY A N 1
ATOM 627 C CA . GLY A 1 79 ? -12.001 6.774 24.071 1.00 95.19 79 GLY A CA 1
ATOM 628 C C . GLY A 1 79 ? -10.795 6.628 23.135 1.00 95.19 79 GLY A C 1
ATOM 629 O O . GLY A 1 79 ? -10.048 7.584 22.955 1.00 95.19 79 GLY A O 1
ATOM 630 N N . ILE A 1 80 ? -10.592 5.447 22.543 1.00 95.19 80 ILE A N 1
ATOM 631 C CA . ILE A 1 80 ? -9.504 5.169 21.599 1.00 95.19 80 ILE A CA 1
ATOM 632 C C . ILE A 1 80 ? -10.078 5.188 20.177 1.00 95.19 80 ILE A C 1
ATOM 634 O O . ILE A 1 80 ? -11.085 4.535 19.897 1.00 95.19 80 ILE A O 1
ATOM 638 N N . ALA A 1 81 ? -9.443 5.926 19.266 1.00 94.12 81 ALA A N 1
ATOM 639 C CA . ALA A 1 81 ? -9.788 5.882 17.847 1.00 94.12 81 ALA A CA 1
ATOM 640 C C . ALA A 1 81 ? -9.333 4.547 17.235 1.00 94.12 81 ALA A C 1
ATOM 642 O O . ALA A 1 81 ? -8.182 4.155 17.412 1.00 94.12 81 ALA A O 1
ATOM 643 N N . GLY A 1 82 ? -10.225 3.853 16.520 1.00 93.00 82 GLY A N 1
ATOM 644 C CA . GLY A 1 82 ? -9.900 2.567 15.887 1.00 93.00 82 GLY A CA 1
ATOM 645 C C . GLY A 1 82 ? -8.945 2.693 14.696 1.00 93.00 82 GLY A C 1
ATOM 646 O O . GLY A 1 82 ? -8.123 1.813 14.477 1.00 93.00 82 GLY A O 1
ATOM 647 N N . TRP A 1 83 ? -9.021 3.810 13.972 1.00 91.44 83 TRP A N 1
ATOM 648 C CA . TRP A 1 83 ? -8.123 4.165 12.876 1.00 91.44 83 TRP A CA 1
ATOM 649 C C . TRP A 1 83 ? -7.647 5.597 13.058 1.00 91.44 83 TRP A C 1
ATOM 651 O O . TRP A 1 83 ? -8.408 6.465 13.495 1.00 91.44 83 TRP A O 1
ATOM 661 N N . THR A 1 84 ? -6.394 5.852 12.699 1.00 89.38 84 THR A N 1
ATOM 662 C CA . THR A 1 84 ? -5.820 7.195 12.689 1.00 89.38 84 THR A CA 1
ATOM 663 C C . THR A 1 84 ? -5.025 7.405 11.409 1.00 89.38 84 THR A C 1
ATOM 665 O O . THR A 1 84 ? -4.386 6.497 10.886 1.00 89.38 84 THR A O 1
ATOM 668 N N . TYR A 1 85 ? -5.089 8.621 10.882 1.00 87.25 85 TYR A N 1
ATOM 669 C CA . TYR A 1 85 ? -4.277 9.079 9.763 1.00 87.25 85 TYR A CA 1
ATOM 670 C C . TYR A 1 85 ? -4.141 10.605 9.863 1.00 87.25 85 TYR A C 1
ATOM 672 O O . TYR A 1 85 ? -5.004 11.265 10.454 1.00 87.25 85 TYR A O 1
ATOM 680 N N . PRO A 1 86 ? -3.066 11.203 9.329 1.00 85.50 86 PRO A N 1
ATOM 681 C CA . PRO A 1 86 ? -2.897 12.649 9.366 1.00 85.50 86 PRO A CA 1
ATOM 682 C C . PRO A 1 86 ? -3.902 13.325 8.419 1.00 85.50 86 PRO A C 1
ATOM 684 O O . PRO A 1 86 ? -3.732 13.336 7.205 1.00 85.50 86 PRO A O 1
ATOM 687 N N . GLY A 1 87 ? -4.947 13.936 8.979 1.00 81.50 87 GLY A N 1
ATOM 688 C CA . GLY A 1 87 ? -6.042 14.536 8.203 1.00 81.50 87 GLY A CA 1
ATOM 689 C C . GLY A 1 87 ? -5.680 15.790 7.396 1.00 81.50 87 GLY A C 1
ATOM 690 O O . GLY A 1 87 ? -6.469 16.216 6.560 1.00 81.50 87 GLY A O 1
ATOM 691 N N . LYS A 1 88 ? -4.496 16.385 7.608 1.00 85.69 88 LYS A N 1
ATOM 692 C CA . LYS A 1 88 ? -4.051 17.573 6.855 1.00 85.69 88 LYS A CA 1
ATOM 693 C C . LYS A 1 88 ? -3.803 17.262 5.375 1.00 85.69 88 LYS A C 1
ATOM 695 O O . LYS A 1 88 ? -4.033 18.114 4.523 1.00 85.69 88 LYS A O 1
ATOM 700 N N . HIS A 1 89 ? -3.345 16.045 5.084 1.00 81.25 89 HIS A N 1
ATOM 701 C CA . HIS A 1 89 ? -3.098 15.562 3.731 1.00 81.25 89 HIS A CA 1
ATOM 702 C C . HIS A 1 89 ? -3.772 14.192 3.592 1.00 81.25 89 HIS A C 1
ATOM 704 O O . HIS A 1 89 ? -3.241 13.210 4.113 1.00 81.25 89 HIS A O 1
ATOM 710 N N . PRO A 1 90 ? -4.930 14.090 2.914 1.00 71.38 90 PRO A N 1
ATOM 711 C CA . PRO A 1 90 ? -5.766 12.882 2.911 1.00 71.38 90 PRO A CA 1
ATOM 712 C C . PRO A 1 90 ? -5.183 11.705 2.103 1.00 71.38 90 PRO A C 1
ATOM 714 O O . PRO A 1 90 ? -5.893 10.764 1.769 1.00 71.38 90 PRO A O 1
ATOM 717 N N . TYR A 1 91 ? -3.885 11.729 1.807 1.00 82.12 91 TYR A N 1
ATOM 718 C CA . TYR A 1 91 ? -3.202 10.799 0.912 1.00 82.12 91 TYR A CA 1
ATOM 719 C C . TYR A 1 91 ? -3.097 9.362 1.452 1.00 82.12 91 TYR A C 1
ATOM 721 O O . TYR A 1 91 ? -2.958 8.421 0.681 1.00 82.12 91 TYR A O 1
ATOM 729 N N . TYR A 1 92 ? -3.188 9.169 2.770 1.00 83.19 92 TYR A N 1
ATOM 730 C CA . TYR A 1 92 ? -2.917 7.870 3.398 1.00 83.19 92 TYR A CA 1
ATOM 731 C C . TYR A 1 92 ? -4.105 6.906 3.401 1.00 83.19 92 TYR A C 1
ATOM 733 O O . TYR A 1 92 ? -3.904 5.695 3.392 1.00 83.19 92 TYR A O 1
ATOM 741 N N . LEU A 1 93 ? -5.337 7.421 3.418 1.00 83.75 93 LEU A N 1
ATOM 742 C CA . LEU A 1 93 ? -6.531 6.575 3.444 1.00 83.75 93 LEU A CA 1
ATOM 743 C C . LEU A 1 93 ? -6.703 5.757 2.143 1.00 83.75 93 LEU A C 1
ATOM 745 O O . LEU A 1 93 ? -6.974 4.558 2.247 1.00 83.75 93 LEU A O 1
ATOM 749 N N . PRO A 1 94 ? -6.459 6.326 0.939 1.00 86.44 94 PRO A N 1
ATOM 750 C CA . PRO A 1 94 ? -6.462 5.564 -0.310 1.00 86.44 94 PRO A CA 1
ATOM 751 C C . PRO A 1 94 ? -5.572 4.313 -0.307 1.00 86.44 94 PRO A C 1
ATOM 753 O O . PRO A 1 94 ? -5.941 3.311 -0.912 1.00 86.44 94 PRO A O 1
ATOM 756 N N . PHE A 1 95 ? -4.450 4.312 0.426 1.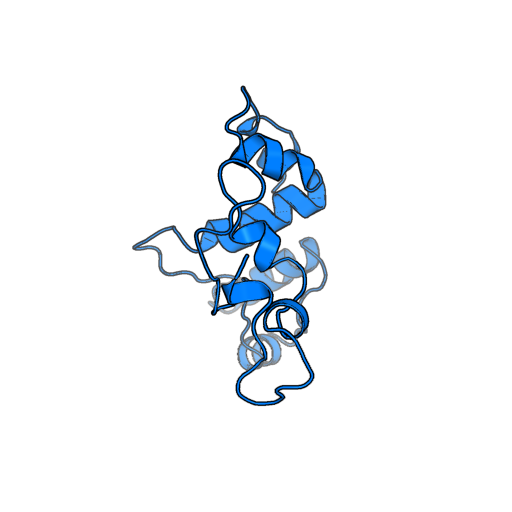00 86.38 95 PHE A N 1
ATOM 757 C CA . PHE A 1 95 ? -3.567 3.140 0.515 1.00 86.38 95 PHE A CA 1
ATOM 758 C C . PHE A 1 95 ? -4.202 1.921 1.185 1.00 86.38 95 PHE A C 1
ATOM 760 O O . PHE A 1 95 ? -3.739 0.807 0.968 1.00 86.38 95 PHE A O 1
ATOM 767 N N . SER A 1 96 ? -5.244 2.115 1.997 1.00 85.44 96 SER A N 1
ATOM 768 C CA . SER A 1 96 ? -6.053 1.010 2.528 1.00 85.44 96 SER A CA 1
ATOM 769 C C . SER A 1 96 ? -7.284 0.736 1.662 1.00 85.44 96 SER A C 1
ATOM 771 O O . SER A 1 96 ? -7.682 -0.416 1.526 1.00 85.44 96 SER A O 1
ATOM 773 N N . LEU A 1 97 ? -7.849 1.771 1.031 1.00 88.75 97 LEU A N 1
ATOM 774 C CA . LEU A 1 97 ? -9.043 1.662 0.190 1.00 88.75 97 LEU A CA 1
ATOM 775 C C . LEU A 1 97 ? -8.802 0.863 -1.103 1.00 88.75 97 LEU A C 1
ATOM 777 O O . LEU A 1 97 ? -9.582 -0.034 -1.408 1.00 88.75 97 LEU A O 1
ATOM 781 N N . TYR A 1 98 ? -7.728 1.139 -1.855 1.00 92.00 98 TYR A N 1
ATOM 782 C CA . TYR A 1 98 ? -7.474 0.442 -3.127 1.00 92.00 98 TYR A CA 1
ATOM 783 C C . TYR A 1 98 ? -7.322 -1.079 -2.971 1.00 92.00 98 TYR A C 1
ATOM 785 O O . TYR A 1 98 ? -7.950 -1.813 -3.736 1.00 92.00 98 TYR A O 1
ATOM 793 N N . PRO A 1 99 ? -6.592 -1.593 -1.960 1.00 91.19 99 PRO A N 1
ATOM 794 C CA . PRO A 1 99 ? -6.587 -3.024 -1.679 1.00 91.19 99 PRO A CA 1
ATOM 795 C C . PRO A 1 99 ? -7.972 -3.612 -1.378 1.00 91.19 99 PRO A C 1
ATOM 797 O O . PRO A 1 99 ? -8.221 -4.755 -1.754 1.00 91.19 99 PRO A O 1
ATOM 800 N N . PHE A 1 100 ? -8.887 -2.872 -0.734 1.00 91.25 100 PHE A N 1
ATOM 801 C CA . PHE A 1 100 ? -10.262 -3.347 -0.526 1.00 91.25 100 PHE A CA 1
ATOM 802 C C . PHE A 1 100 ? -11.033 -3.449 -1.841 1.00 91.25 100 PHE A C 1
ATOM 804 O O . PHE A 1 100 ? -11.668 -4.475 -2.082 1.00 91.25 100 PHE A O 1
ATOM 811 N N . ILE A 1 101 ? -10.914 -2.447 -2.717 1.00 95.31 101 ILE A N 1
ATOM 812 C CA . ILE A 1 101 ? -11.520 -2.480 -4.056 1.00 95.31 101 ILE A CA 1
ATOM 813 C C . ILE A 1 101 ? -11.027 -3.713 -4.821 1.00 95.31 101 ILE A C 1
ATOM 815 O O . ILE A 1 101 ? -11.849 -4.479 -5.320 1.00 95.31 101 ILE A O 1
ATOM 819 N N . ALA A 1 102 ? -9.713 -3.963 -4.835 1.00 95.00 102 ALA A N 1
ATOM 820 C CA . ALA A 1 102 ? -9.137 -5.142 -5.483 1.00 95.00 102 ALA A CA 1
ATOM 821 C C . ALA A 1 102 ? -9.584 -6.460 -4.838 1.00 95.00 102 ALA A C 1
ATOM 823 O O . ALA A 1 102 ? -9.886 -7.422 -5.537 1.00 95.00 102 ALA A O 1
ATOM 824 N N . LYS A 1 103 ? -9.667 -6.520 -3.503 1.00 93.00 103 LYS A N 1
ATOM 825 C CA . LYS A 1 103 ? -10.111 -7.724 -2.785 1.00 93.00 103 LYS A CA 1
ATOM 826 C C . LYS A 1 103 ? -11.573 -8.074 -3.078 1.00 93.00 103 LYS A C 1
ATOM 828 O O . LYS A 1 103 ? -11.921 -9.250 -3.045 1.00 93.00 103 LYS A O 1
ATOM 833 N N . ILE A 1 104 ? -12.416 -7.074 -3.340 1.00 94.88 104 ILE A N 1
ATOM 834 C CA . ILE A 1 104 ? -13.840 -7.255 -3.652 1.00 94.88 104 ILE A CA 1
ATOM 835 C C . ILE A 1 104 ? -14.056 -7.512 -5.149 1.00 94.88 104 ILE A C 1
ATOM 837 O O . ILE A 1 104 ? -14.861 -8.366 -5.510 1.00 94.88 104 ILE A O 1
ATOM 841 N N . GLY A 1 105 ? -13.388 -6.742 -6.012 1.00 95.75 105 GLY A N 1
ATOM 842 C CA . GLY A 1 105 ? -13.679 -6.673 -7.445 1.00 95.75 105 GLY A CA 1
ATOM 843 C C . GLY A 1 105 ? -12.644 -7.301 -8.378 1.00 95.75 105 GLY A C 1
ATOM 844 O O . GLY A 1 105 ? -12.965 -7.480 -9.546 1.00 95.75 105 GLY A O 1
ATOM 845 N N . GLY A 1 106 ? -11.452 -7.643 -7.886 1.00 96.94 106 GLY A N 1
ATOM 846 C CA . GLY A 1 106 ? -10.321 -8.095 -8.703 1.00 96.94 106 GLY A CA 1
ATOM 847 C C . GLY A 1 106 ? -9.336 -6.975 -9.063 1.00 96.94 106 GLY A C 1
ATOM 848 O O . GLY A 1 106 ? -9.618 -5.788 -8.872 1.00 96.94 106 GLY A O 1
ATOM 849 N N . VAL A 1 107 ? -8.152 -7.357 -9.553 1.00 96.00 107 VAL A N 1
ATOM 850 C CA . VAL A 1 107 ? -7.091 -6.414 -9.969 1.00 96.00 107 VAL A CA 1
ATOM 851 C C . VAL A 1 107 ? -7.508 -5.597 -11.192 1.00 96.00 107 VAL A C 1
ATOM 853 O O . VAL A 1 107 ? -7.157 -4.432 -11.317 1.00 96.00 107 VAL A O 1
ATOM 856 N N . GLU A 1 108 ? -8.378 -6.163 -12.015 1.00 97.06 108 GLU A N 1
ATOM 857 C CA . GLU A 1 108 ? -8.894 -5.602 -13.257 1.00 97.06 108 GLU A CA 1
ATOM 858 C C . GLU A 1 108 ? -9.685 -4.308 -13.003 1.00 97.06 108 GLU A C 1
ATOM 860 O O . GLU A 1 108 ? -9.705 -3.403 -13.833 1.00 97.06 108 GLU A O 1
ATOM 865 N N . VAL A 1 109 ? -10.309 -4.184 -11.824 1.00 97.50 109 VAL A N 1
ATOM 866 C CA . VAL A 1 109 ? -10.987 -2.946 -11.409 1.00 97.50 109 VAL A CA 1
ATOM 867 C C . VAL A 1 109 ? -9.973 -1.836 -11.136 1.00 97.50 109 VAL A C 1
ATOM 869 O O . VAL A 1 109 ? -10.241 -0.680 -11.458 1.00 97.50 109 VAL A O 1
ATOM 872 N N . LEU A 1 110 ? -8.815 -2.168 -10.554 1.00 96.56 110 LEU A N 1
ATOM 873 C CA . LEU A 1 110 ? -7.737 -1.198 -10.369 1.00 96.56 110 LEU A CA 1
ATOM 874 C C . LEU A 1 110 ? -7.111 -0.815 -11.709 1.00 96.56 110 LEU A C 1
ATOM 876 O O . LEU A 1 110 ? -6.891 0.370 -11.931 1.00 96.56 110 LEU A O 1
ATOM 880 N N . ASP A 1 111 ? -6.904 -1.779 -12.606 1.00 96.00 111 ASP A N 1
ATOM 881 C CA . ASP A 1 111 ? -6.364 -1.519 -13.943 1.00 96.00 111 ASP A CA 1
ATOM 882 C C . ASP A 1 111 ? -7.274 -0.570 -14.735 1.00 96.00 111 ASP A C 1
ATOM 884 O O . ASP A 1 111 ? -6.795 0.388 -15.336 1.00 96.00 111 ASP A O 1
ATOM 888 N N . ALA A 1 112 ? -8.595 -0.774 -14.696 1.00 97.56 112 ALA A N 1
ATOM 889 C CA . ALA A 1 112 ? -9.549 0.124 -15.347 1.00 97.56 112 ALA A CA 1
ATOM 890 C C . ALA A 1 112 ? -9.517 1.542 -14.746 1.00 97.56 112 ALA A C 1
ATOM 892 O O . ALA A 1 112 ? -9.647 2.533 -15.468 1.00 97.56 112 ALA A O 1
ATOM 893 N N . ILE A 1 113 ? -9.333 1.654 -13.423 1.00 96.50 113 ILE A N 1
ATOM 894 C CA . ILE A 1 113 ? -9.182 2.944 -12.738 1.00 96.50 113 ILE A CA 1
ATOM 895 C C . ILE A 1 113 ? -7.887 3.642 -13.174 1.00 96.50 113 ILE A C 1
ATOM 897 O O . ILE A 1 113 ? -7.929 4.830 -13.497 1.00 96.50 113 ILE A O 1
ATOM 901 N N . ASP A 1 114 ? -6.763 2.925 -13.197 1.00 94.75 114 ASP A N 1
ATOM 902 C CA . ASP A 1 114 ? -5.442 3.473 -13.527 1.00 94.75 114 ASP A CA 1
ATOM 903 C C . ASP A 1 114 ? -5.340 3.864 -15.011 1.00 94.75 114 ASP A C 1
ATOM 905 O O . ASP A 1 114 ? -4.815 4.923 -15.351 1.00 94.75 114 ASP A O 1
ATOM 909 N N . ASN A 1 115 ? -5.971 3.084 -15.896 1.00 95.81 115 ASN A N 1
ATOM 910 C CA . ASN A 1 115 ? -6.086 3.380 -17.327 1.00 95.81 115 ASN A CA 1
ATOM 911 C C . ASN A 1 115 ? -7.144 4.447 -17.661 1.00 95.81 115 ASN A C 1
ATOM 913 O O . ASN A 1 115 ? -7.371 4.746 -18.837 1.00 95.81 115 ASN A O 1
ATOM 917 N N . LEU A 1 116 ? -7.785 5.040 -16.647 1.00 97.19 116 LEU A N 1
ATOM 918 C CA . LEU A 1 116 ? -8.810 6.078 -16.792 1.00 97.19 116 LEU A CA 1
ATOM 919 C C . LEU A 1 116 ? -9.977 5.645 -17.693 1.00 97.19 116 LEU A C 1
ATOM 921 O O . LEU A 1 116 ? -10.547 6.459 -18.429 1.00 97.19 116 LEU A O 1
ATOM 925 N N . GLU A 1 117 ? -10.346 4.365 -17.642 1.00 98.06 117 GLU A N 1
ATOM 926 C CA . GLU A 1 117 ? -11.447 3.852 -18.443 1.00 98.06 117 GLU A CA 1
ATOM 927 C C . GLU A 1 117 ? -12.766 4.551 -18.069 1.00 98.06 117 GLU A C 1
ATOM 929 O O . GLU A 1 117 ? -13.034 4.832 -16.888 1.00 98.06 117 GLU A O 1
ATOM 934 N N . PRO A 1 118 ? -13.643 4.835 -19.051 1.00 97.94 118 PRO A N 1
ATOM 935 C CA . PRO A 1 118 ? -14.933 5.442 -18.769 1.00 97.94 118 PRO A CA 1
ATOM 936 C C . PRO A 1 118 ? -15.717 4.635 -17.729 1.00 97.94 118 PRO A C 1
ATOM 938 O O . PRO A 1 118 ? -15.956 3.443 -17.905 1.00 97.94 118 PRO A O 1
ATOM 941 N N . LYS A 1 119 ? -16.186 5.316 -16.676 1.00 96.94 119 LYS A N 1
ATOM 942 C CA . LYS A 1 119 ? -16.999 4.744 -15.586 1.00 96.94 119 LYS A CA 1
ATOM 943 C C . LYS A 1 119 ? -16.292 3.712 -14.697 1.00 96.94 119 LYS A C 1
ATOM 945 O O . LYS A 1 119 ? -16.973 3.072 -13.900 1.00 96.94 119 LYS A O 1
ATOM 950 N N . ALA A 1 120 ? -14.963 3.586 -14.741 1.00 97.25 120 ALA A N 1
ATOM 951 C CA . ALA A 1 120 ? -14.229 2.665 -13.861 1.00 97.25 120 ALA A CA 1
ATOM 952 C C . ALA A 1 120 ? -14.573 2.863 -12.367 1.00 97.25 120 ALA A C 1
ATOM 954 O O . ALA A 1 120 ? -14.808 1.908 -11.628 1.00 97.25 120 ALA A O 1
ATOM 955 N N . TRP A 1 121 ? -14.733 4.119 -11.940 1.00 96.94 121 TRP A N 1
ATOM 956 C CA . TRP A 1 121 ? -15.125 4.481 -10.573 1.00 96.94 121 TRP A CA 1
ATOM 957 C C . TRP A 1 121 ? -16.581 4.152 -10.198 1.00 96.94 121 TRP A C 1
ATOM 959 O O . TRP A 1 121 ? -16.932 4.209 -9.022 1.00 96.94 121 TRP A O 1
ATOM 969 N N . GLU A 1 122 ? -17.443 3.810 -11.160 1.00 97.38 122 GLU A N 1
ATOM 970 C CA . GLU A 1 122 ? -18.832 3.396 -10.903 1.00 97.38 122 GLU A CA 1
ATOM 971 C C . GLU A 1 122 ? -18.948 1.891 -10.604 1.00 97.38 122 GLU A C 1
ATOM 973 O O . GLU A 1 122 ? -20.039 1.405 -10.290 1.00 97.38 122 GLU A O 1
ATOM 978 N N . HIS A 1 123 ? -17.844 1.138 -10.686 1.00 97.38 123 HIS A N 1
ATOM 979 C CA . HIS A 1 123 ? -17.848 -0.297 -10.427 1.00 97.38 123 HIS A CA 1
ATOM 980 C C . HIS A 1 123 ? -18.379 -0.606 -9.008 1.00 97.38 123 HIS A C 1
ATOM 982 O O . HIS A 1 123 ? -17.960 0.043 -8.044 1.00 97.38 123 HIS A O 1
ATOM 988 N N . PRO A 1 124 ? -19.255 -1.617 -8.814 1.00 97.31 124 PRO A N 1
ATOM 989 C CA . PRO A 1 124 ? -19.855 -1.908 -7.506 1.00 97.31 124 PRO A CA 1
ATOM 990 C C . PRO A 1 124 ? -18.847 -2.105 -6.365 1.00 97.31 124 PRO A C 1
ATOM 992 O O . PRO A 1 124 ? -19.128 -1.719 -5.231 1.00 97.31 124 PRO A O 1
ATOM 995 N N . ALA A 1 125 ? -17.662 -2.650 -6.666 1.00 96.12 125 ALA A N 1
ATOM 996 C CA . ALA A 1 125 ? -16.583 -2.825 -5.690 1.00 96.12 125 ALA A CA 1
ATOM 997 C C . ALA A 1 125 ? -16.067 -1.496 -5.109 1.00 96.12 125 ALA A C 1
ATOM 999 O O . ALA A 1 125 ? -15.721 -1.454 -3.936 1.00 96.12 125 ALA A O 1
ATOM 1000 N N . VAL A 1 126 ? -16.072 -0.409 -5.891 1.00 94.75 126 VAL A N 1
ATOM 1001 C CA . VAL A 1 126 ? -15.654 0.929 -5.435 1.00 94.75 126 VAL A CA 1
ATOM 1002 C C . VAL A 1 126 ? -16.603 1.459 -4.369 1.00 94.75 126 VAL A C 1
ATOM 1004 O O . VAL A 1 126 ? -16.172 2.075 -3.405 1.00 94.75 126 VAL A O 1
ATOM 1007 N N . LYS A 1 127 ? -17.905 1.204 -4.528 1.00 93.12 127 LYS A N 1
ATOM 1008 C CA . LYS A 1 127 ? -18.926 1.615 -3.560 1.00 93.12 127 LYS A CA 1
ATOM 1009 C C . LYS A 1 127 ? -18.945 0.733 -2.307 1.00 93.12 127 LYS A C 1
ATOM 1011 O O . LYS A 1 127 ? -19.414 1.181 -1.264 1.00 93.12 127 LYS A O 1
ATOM 1016 N N . ALA A 1 128 ? -18.550 -0.531 -2.442 1.00 90.69 128 ALA A N 1
ATOM 1017 C CA . ALA A 1 128 ? -18.556 -1.501 -1.352 1.00 90.69 128 ALA A CA 1
ATOM 1018 C C . ALA A 1 128 ? -17.320 -1.403 -0.444 1.00 90.69 128 ALA A C 1
ATOM 1020 O O . ALA A 1 128 ? -17.415 -1.784 0.723 1.00 90.69 128 ALA A O 1
ATOM 1021 N N . ALA A 1 129 ? -16.192 -0.938 -0.987 1.00 86.31 129 ALA A N 1
ATOM 1022 C CA . ALA A 1 129 ? -14.960 -0.656 -0.253 1.00 86.31 129 ALA A CA 1
ATOM 1023 C C . ALA A 1 129 ? -15.088 0.606 0.615 1.00 86.31 129 ALA A C 1
ATOM 1025 O O . ALA A 1 129 ? -14.525 0.594 1.734 1.00 86.31 129 ALA A O 1
#

Secondary structure (DSSP, 8-state):
-HHHHSBPSS-TTSBGGGGSPTTHHHHTB-SSS-B---------------HHHHHHTT-PPPSSHHHHHHHHHHHHHTT--S----TTSGGGSHHHHHHHHHHHH-HHHHHHHHTT-TTGGGSHHHHH-